Protein AF-A0ABD3ERF4-F1 (afdb_monomer)

Solvent-accessible surface area (backbone atoms only — not comparable to full-atom values): 6506 Å² total; per-residue (Å²): 134,64,63,82,73,49,50,64,56,52,49,65,76,56,55,78,82,61,92,58,93,84,63,78,86,75,85,66,83,75,87,80,78,76,76,50,73,96,75,40,78,75,75,90,67,93,80,53,62,64,60,50,49,56,52,52,49,50,29,67,74,68,73,42,89,69,85,78,72,44,69,91,43,43,67,58,51,48,52,55,50,51,52,51,51,56,56,47,59,71,70,47,80,79,80,82,124

InterPro domains:
  IPR003653 Ulp1 protease family, C-terminal catalytic domain [PF02902] (35-82)
  IPR038765 Papain-like cysteine peptidase superfamily [SSF54001] (16-88)

Sequence (97 aa):
MCLRRILPALLQLTGFYDVRKDLKPVNREWDLRFADKDHCFEQTDGKSCGPFACKMMEVLVTRRQLPNITEKNMKYIRRGIVERIFSFSKLAPVETS

Radius of gyration: 18.24 Å; Cα contacts (8 Å, |Δi|>4): 35; chains: 1; bounding box: 37×40×40 Å

Secondary structure (DSSP, 8-state):
--HHHHHHHHHHHHTTT--STTS----------PPPGGGSPPP-SSS-HHHHHHHHHHHHHH----TT-SGGGHHHHHHHHHHHHHHHHHHS-----

Organism: NCBI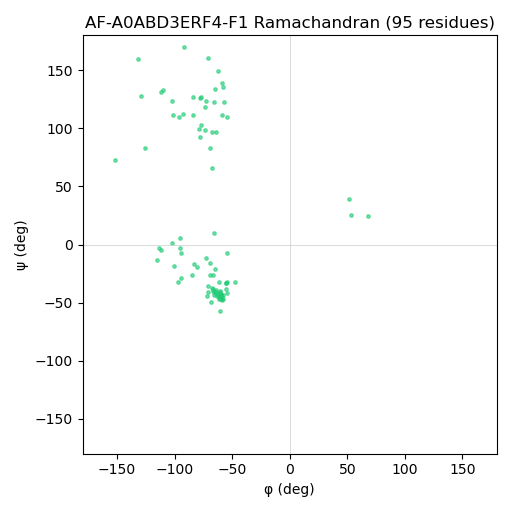:txid1961234

pLDDT: mean 71.85, std 13.93, range [44.5, 91.44]

Foldseek 3Di:
DDCVVCVVVVCVVCLPDDPPPPDDSPPPPPPDDDDDCVRAADDPDPPQPVLSVVVVVVCVVVVDDDPDPHPVCSVVSVVVVVVVVVVVCVVDPPPDD

Mean predicted aligned error: 12.46 Å

Structure (mmCIF, N/CA/C/O backbone):
data_AF-A0ABD3ERF4-F1
#
_entry.id   AF-A0ABD3ERF4-F1
#
loop_
_atom_site.group_PDB
_atom_site.id
_atom_site.type_symbol
_atom_site.label_atom_id
_atom_site.label_alt_id
_atom_site.label_comp_id
_atom_site.label_asym_id
_atom_site.label_entity_id
_atom_site.label_seq_id
_atom_site.pdbx_PDB_ins_code
_atom_site.Cartn_x
_atom_site.Cartn_y
_atom_site.Cartn_z
_atom_site.occupancy
_atom_site.B_iso_or_equiv
_atom_site.auth_seq_id
_atom_site.auth_comp_id
_atom_site.auth_asym_id
_atom_site.auth_atom_id
_atom_site.pdbx_PDB_model_num
ATOM 1 N N . MET A 1 1 ? 19.678 -0.685 -4.340 1.00 44.50 1 MET A N 1
ATOM 2 C CA . MET A 1 1 ? 19.322 -1.449 -5.559 1.00 44.50 1 MET A CA 1
ATOM 3 C C . MET A 1 1 ? 17.830 -1.241 -5.801 1.00 44.50 1 MET A C 1
ATOM 5 O O . MET A 1 1 ? 17.044 -1.568 -4.926 1.00 44.50 1 MET A O 1
ATOM 9 N N . CYS A 1 2 ? 17.432 -0.559 -6.877 1.00 53.44 2 CYS A N 1
ATOM 10 C CA . CYS A 1 2 ? 16.037 -0.139 -7.065 1.00 53.44 2 CYS A CA 1
ATOM 11 C C . CYS A 1 2 ? 15.182 -1.322 -7.538 1.00 53.44 2 CYS A C 1
ATOM 13 O O . CYS A 1 2 ? 15.507 -1.928 -8.560 1.00 53.44 2 CYS A O 1
ATOM 15 N N . LEU A 1 3 ? 14.079 -1.607 -6.836 1.00 58.78 3 LEU A N 1
ATOM 16 C CA . LEU A 1 3 ? 13.103 -2.648 -7.187 1.00 58.78 3 LEU A CA 1
ATOM 17 C C . LEU A 1 3 ? 12.686 -2.582 -8.671 1.00 58.78 3 LEU A C 1
ATOM 19 O O . LEU A 1 3 ? 12.504 -3.621 -9.298 1.00 58.78 3 LEU A O 1
ATOM 23 N N . ARG A 1 4 ? 12.644 -1.371 -9.261 1.00 55.12 4 ARG A N 1
ATOM 24 C CA . ARG A 1 4 ? 12.355 -1.139 -10.691 1.00 55.12 4 ARG A CA 1
ATOM 25 C C . ARG A 1 4 ? 13.259 -1.925 -11.645 1.00 55.12 4 ARG A C 1
ATOM 27 O O . ARG A 1 4 ? 12.810 -2.290 -12.721 1.00 55.12 4 ARG A O 1
ATOM 34 N N . ARG A 1 5 ? 14.520 -2.179 -11.278 1.00 56.59 5 ARG A N 1
ATOM 35 C CA . ARG A 1 5 ? 15.478 -2.910 -12.129 1.00 56.59 5 ARG A CA 1
ATOM 36 C C . ARG A 1 5 ? 15.373 -4.428 -11.992 1.00 56.59 5 ARG A C 1
ATOM 38 O O . ARG A 1 5 ? 15.739 -5.134 -12.919 1.00 56.59 5 ARG A O 1
ATOM 45 N N . ILE A 1 6 ? 14.900 -4.922 -10.849 1.00 69.88 6 ILE A N 1
ATOM 46 C CA . ILE A 1 6 ? 14.887 -6.357 -10.525 1.00 69.88 6 ILE A CA 1
ATOM 47 C C . ILE A 1 6 ? 13.515 -6.973 -10.827 1.00 69.88 6 ILE A C 1
ATOM 49 O O . ILE A 1 6 ? 13.434 -8.124 -11.241 1.00 69.88 6 ILE A O 1
ATOM 53 N N . LEU A 1 7 ? 12.435 -6.200 -10.678 1.00 68.25 7 LEU A N 1
ATOM 54 C CA . LEU A 1 7 ? 11.067 -6.682 -10.860 1.00 68.25 7 LEU A CA 1
ATOM 55 C C . LEU A 1 7 ? 10.793 -7.276 -12.258 1.00 68.25 7 LEU A C 1
ATOM 57 O O . LEU A 1 7 ? 10.215 -8.358 -12.302 1.00 68.25 7 LEU A O 1
ATOM 61 N N . PRO A 1 8 ? 11.240 -6.674 -13.382 1.00 65.31 8 PRO A N 1
ATOM 62 C CA . PRO A 1 8 ? 11.050 -7.282 -14.702 1.00 65.31 8 PRO A CA 1
ATOM 63 C C . PRO A 1 8 ? 11.725 -8.657 -14.820 1.00 65.31 8 PRO A C 1
ATOM 65 O O . PRO A 1 8 ? 11.125 -9.596 -15.338 1.00 65.31 8 PRO A O 1
ATOM 68 N N . ALA A 1 9 ? 12.938 -8.799 -14.274 1.00 66.12 9 ALA A N 1
ATOM 69 C CA . ALA A 1 9 ? 13.664 -10.067 -14.261 1.00 66.12 9 ALA A CA 1
ATOM 70 C C . ALA A 1 9 ? 12.970 -11.112 -13.371 1.00 66.12 9 ALA A C 1
ATOM 72 O O . ALA A 1 9 ? 12.851 -12.268 -13.761 1.00 66.12 9 ALA A O 1
ATOM 73 N N . LEU A 1 10 ? 12.444 -10.715 -12.206 1.00 64.94 10 LEU A N 1
ATOM 74 C CA . LEU A 1 10 ? 11.684 -11.616 -11.331 1.00 64.94 10 LEU A CA 1
ATOM 75 C C . LEU A 1 10 ? 10.384 -12.101 -11.985 1.00 64.94 10 LEU A C 1
ATOM 77 O O . LEU A 1 10 ? 10.038 -13.272 -11.858 1.00 64.94 10 LEU A O 1
ATOM 81 N N . LEU A 1 11 ? 9.679 -11.232 -12.712 1.00 64.50 11 LEU A N 1
ATOM 82 C CA . LEU A 1 11 ? 8.460 -11.602 -13.436 1.00 64.50 11 LEU A CA 1
ATOM 83 C C . LEU A 1 11 ? 8.746 -12.560 -14.602 1.00 64.50 11 LEU A C 1
ATOM 85 O O . LEU A 1 11 ? 7.979 -13.496 -14.820 1.00 64.50 11 LEU A O 1
ATOM 89 N N . GLN A 1 12 ? 9.868 -12.378 -15.306 1.00 63.31 12 GLN A N 1
ATOM 90 C CA . GLN A 1 12 ? 10.328 -13.322 -16.332 1.00 63.31 12 GLN A CA 1
ATOM 91 C C . GLN A 1 12 ? 10.723 -14.681 -15.736 1.00 63.31 12 GLN A C 1
ATOM 93 O O . GLN A 1 12 ? 10.342 -15.717 -16.273 1.00 63.31 12 GLN A O 1
ATOM 98 N N . LEU A 1 13 ? 11.448 -14.689 -14.613 1.00 61.00 13 LEU A N 1
ATOM 99 C CA . LEU A 1 13 ? 11.931 -15.916 -13.967 1.00 61.00 13 LEU A CA 1
ATOM 100 C C . LEU A 1 13 ? 10.815 -16.758 -13.338 1.00 61.00 13 LEU A C 1
ATOM 102 O O . LEU A 1 13 ? 10.975 -17.964 -13.181 1.00 61.00 13 LEU A O 1
ATOM 106 N N . THR A 1 14 ? 9.701 -16.137 -12.955 1.00 55.94 14 THR A N 1
ATOM 107 C CA . THR A 1 14 ? 8.612 -16.813 -12.235 1.00 55.94 14 THR A CA 1
ATOM 108 C C . THR A 1 14 ? 7.503 -17.340 -13.141 1.00 55.94 14 THR A C 1
ATOM 110 O O . THR A 1 14 ? 6.621 -18.033 -12.642 1.00 55.94 14 THR A O 1
ATOM 113 N N . GLY A 1 15 ? 7.518 -17.035 -14.448 1.00 56.66 15 GLY A N 1
ATOM 114 C CA . GLY A 1 15 ? 6.470 -17.477 -15.380 1.00 56.66 15 GLY A CA 1
ATOM 115 C C . GLY A 1 15 ? 5.063 -17.137 -14.875 1.00 56.66 15 GLY A C 1
ATOM 116 O O . GLY A 1 15 ? 4.171 -17.973 -14.964 1.00 56.66 15 GLY A O 1
ATOM 117 N N . PHE A 1 16 ? 4.910 -15.949 -14.271 1.00 51.84 16 PHE A N 1
ATOM 118 C CA . PHE A 1 16 ? 4.117 -15.703 -13.054 1.00 51.84 16 PHE A CA 1
ATOM 119 C C . PHE A 1 16 ? 2.638 -16.135 -13.034 1.00 51.84 16 PHE A C 1
ATOM 121 O O . PHE A 1 16 ? 2.056 -16.109 -11.961 1.00 51.84 16 PHE A O 1
ATOM 128 N N . TYR A 1 17 ? 2.026 -16.594 -14.129 1.00 51.41 17 TYR A N 1
ATOM 129 C CA . TYR A 1 17 ? 0.759 -17.335 -14.067 1.00 51.41 17 TYR A CA 1
ATOM 130 C C . TYR A 1 17 ? 0.586 -18.323 -15.229 1.00 51.41 17 TYR A C 1
ATOM 132 O O . TYR A 1 17 ? -0.280 -18.114 -16.078 1.00 51.41 17 TYR A O 1
ATOM 140 N N . ASP A 1 18 ? 1.313 -19.443 -15.236 1.00 49.47 18 ASP A N 1
ATOM 141 C CA . ASP A 1 18 ? 0.798 -20.635 -15.922 1.00 49.47 18 ASP A CA 1
ATOM 142 C C . ASP A 1 18 ? 0.751 -21.868 -15.018 1.00 49.47 18 ASP A C 1
ATOM 144 O O . ASP A 1 18 ? 1.635 -22.719 -14.980 1.00 49.47 18 ASP A O 1
ATOM 148 N N . VAL A 1 19 ? -0.332 -21.940 -14.241 1.00 46.62 19 VAL A N 1
ATOM 149 C CA . VAL A 1 19 ? -0.702 -23.122 -13.445 1.00 46.62 19 VAL A CA 1
ATOM 150 C C . VAL A 1 19 ? -1.230 -24.248 -14.355 1.00 46.62 19 VAL A C 1
ATOM 152 O O . VAL A 1 19 ? -1.370 -25.389 -13.918 1.00 46.62 19 VAL A O 1
ATOM 155 N N . ARG A 1 20 ? -1.506 -23.956 -15.634 1.00 48.91 20 ARG A N 1
ATOM 156 C CA . ARG A 1 20 ? -1.870 -24.942 -16.653 1.00 48.91 20 ARG A CA 1
ATOM 157 C C . ARG A 1 20 ? -0.594 -25.288 -17.413 1.00 48.91 20 ARG A C 1
ATOM 159 O O . ARG A 1 20 ? -0.070 -24.478 -18.162 1.00 48.91 20 ARG A O 1
ATOM 166 N N . LYS A 1 21 ? -0.070 -26.499 -17.231 1.00 52.69 21 LYS A N 1
ATOM 167 C CA . LYS A 1 21 ? 1.189 -26.970 -17.849 1.00 52.69 21 LYS A CA 1
ATOM 168 C C . LYS A 1 21 ? 1.117 -27.094 -19.387 1.00 52.69 21 LYS A C 1
ATOM 170 O O . LYS A 1 21 ? 2.025 -27.647 -20.002 1.00 52.69 21 LYS A O 1
ATOM 175 N N . ASP A 1 22 ? 0.047 -26.594 -19.999 1.00 52.75 22 ASP A N 1
ATOM 176 C CA . ASP A 1 22 ? -0.429 -26.954 -21.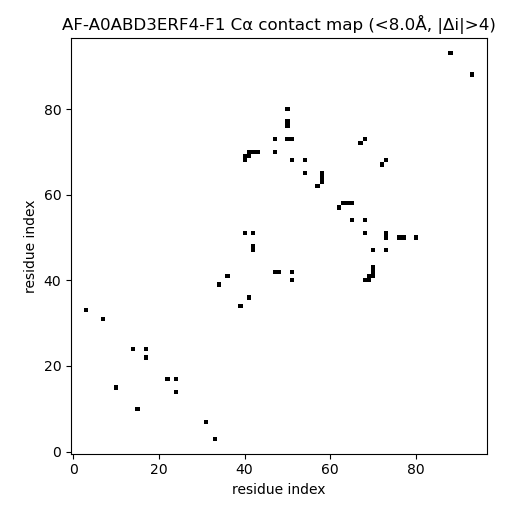330 1.00 52.75 22 ASP A CA 1
ATOM 177 C C . ASP A 1 22 ? -0.274 -25.791 -22.328 1.00 52.75 22 ASP A C 1
ATOM 179 O O . ASP A 1 22 ? -0.548 -25.942 -23.519 1.00 52.75 22 ASP A O 1
ATOM 183 N N . LEU A 1 23 ? 0.165 -24.618 -21.867 1.00 54.66 23 LEU A N 1
ATOM 184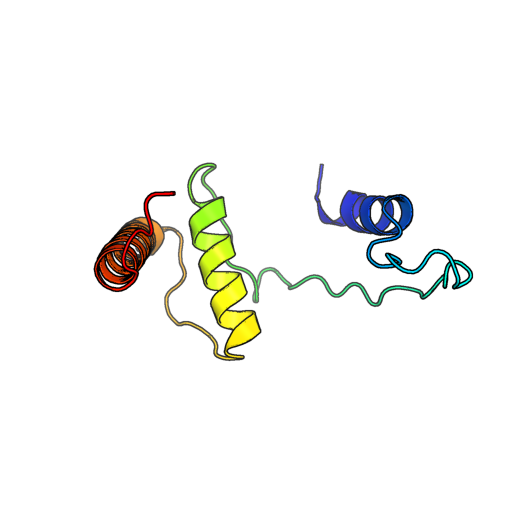 C CA . LEU A 1 23 ? 0.325 -23.425 -22.690 1.00 54.66 23 LEU A CA 1
ATOM 185 C C . LEU A 1 23 ? 1.813 -23.085 -22.837 1.00 54.66 23 LEU A C 1
ATOM 187 O O . LEU A 1 23 ? 2.588 -23.068 -21.882 1.00 54.66 23 LEU A O 1
ATOM 191 N N . LYS A 1 24 ? 2.237 -22.850 -24.084 1.00 53.47 24 LYS A N 1
ATOM 192 C CA . LYS A 1 24 ? 3.604 -22.414 -24.393 1.00 53.47 24 LYS A CA 1
ATOM 193 C C . LYS A 1 24 ? 3.871 -21.093 -23.662 1.00 53.47 24 LYS A C 1
ATOM 195 O O . LYS A 1 24 ? 2.982 -20.240 -23.695 1.00 53.47 24 LYS A O 1
ATOM 200 N N . PRO A 1 25 ? 5.066 -20.889 -23.071 1.00 53.25 25 PRO A N 1
ATOM 201 C CA . PRO A 1 25 ? 5.395 -19.655 -22.374 1.00 53.25 25 PRO A CA 1
ATOM 202 C C . PRO A 1 25 ? 5.164 -18.483 -23.318 1.00 53.25 25 PRO A C 1
ATOM 204 O O . PRO A 1 25 ? 5.847 -18.312 -24.331 1.00 53.25 25 PRO A O 1
ATOM 207 N N . VAL A 1 26 ? 4.130 -17.708 -23.015 1.00 52.69 26 VAL A N 1
ATOM 208 C CA . VAL A 1 26 ? 3.822 -16.522 -23.786 1.00 52.69 26 VAL A CA 1
ATOM 209 C C . VAL A 1 26 ? 4.827 -15.471 -23.340 1.00 52.69 26 VAL A C 1
ATOM 211 O O . VAL A 1 26 ? 4.672 -14.871 -22.278 1.00 52.69 26 VAL A O 1
ATOM 214 N N . ASN A 1 27 ? 5.849 -15.237 -24.164 1.00 53.38 27 ASN A N 1
ATOM 215 C CA . ASN A 1 27 ? 6.711 -14.060 -24.073 1.00 53.38 27 ASN A CA 1
ATOM 216 C C . ASN A 1 27 ? 5.887 -12.815 -24.442 1.00 53.38 27 ASN A C 1
ATOM 218 O O . ASN A 1 27 ? 6.084 -12.198 -25.484 1.00 53.38 27 ASN A O 1
ATOM 222 N N . ARG A 1 28 ? 4.889 -12.483 -23.621 1.00 56.31 28 ARG A N 1
ATOM 223 C CA . ARG A 1 28 ? 4.225 -11.186 -23.666 1.00 56.31 28 ARG A CA 1
ATOM 224 C C . ARG A 1 28 ? 5.211 -10.192 -23.080 1.00 56.31 28 ARG A C 1
ATOM 226 O O . ARG A 1 28 ? 5.661 -10.358 -21.946 1.00 56.31 28 ARG A O 1
ATOM 233 N N . GLU A 1 29 ? 5.541 -9.167 -23.851 1.00 61.06 29 GLU A N 1
ATOM 234 C CA . GLU A 1 29 ? 6.118 -7.961 -23.280 1.00 61.06 29 GLU A CA 1
ATOM 235 C C . GLU A 1 29 ? 5.106 -7.419 -22.267 1.00 61.06 29 GLU A C 1
ATOM 237 O O . GLU A 1 29 ? 3.982 -7.047 -22.609 1.00 61.06 29 GLU A O 1
ATOM 242 N N . TRP A 1 30 ? 5.463 -7.482 -20.989 1.00 61.56 30 TRP A N 1
ATOM 243 C CA . TRP A 1 30 ? 4.642 -6.908 -19.937 1.00 61.56 30 TRP A CA 1
ATOM 244 C C . TRP A 1 30 ? 4.784 -5.389 -20.023 1.00 61.56 30 TRP A C 1
ATOM 246 O O . TRP A 1 30 ? 5.887 -4.870 -19.850 1.00 61.56 30 TRP A O 1
ATOM 256 N N . ASP A 1 31 ? 3.681 -4.677 -20.268 1.00 67.56 31 ASP A N 1
ATOM 257 C CA . ASP A 1 31 ? 3.637 -3.212 -20.161 1.00 67.56 31 ASP A CA 1
ATOM 258 C C . ASP A 1 31 ? 3.753 -2.815 -18.679 1.00 67.56 31 ASP A C 1
ATOM 260 O O . ASP A 1 31 ? 2.764 -2.644 -17.959 1.00 67.56 31 ASP A O 1
ATOM 264 N N . LEU A 1 32 ? 4.992 -2.768 -18.185 1.00 67.00 32 LEU A N 1
ATOM 265 C CA . LEU A 1 32 ? 5.307 -2.407 -16.810 1.00 67.00 32 LEU A CA 1
ATOM 266 C C . LEU A 1 32 ? 5.257 -0.891 -16.650 1.00 67.00 32 LEU A C 1
ATOM 268 O O . LEU A 1 32 ? 6.221 -0.175 -16.921 1.00 67.00 32 LEU A O 1
ATOM 272 N N . ARG A 1 33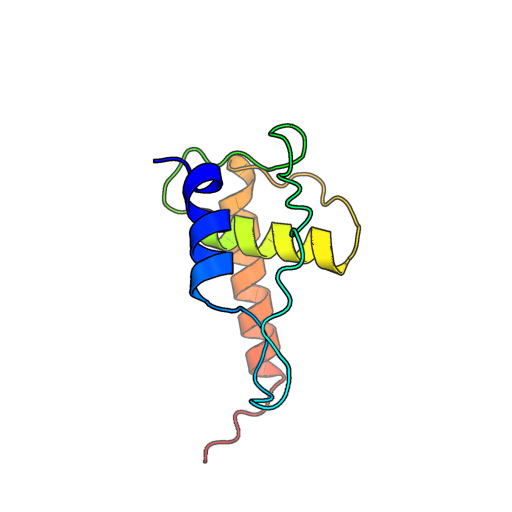 ? 4.135 -0.407 -16.120 1.00 69.81 33 ARG A N 1
ATOM 273 C CA . ARG A 1 33 ? 3.977 0.995 -15.736 1.00 69.81 33 ARG A CA 1
ATOM 274 C C . ARG A 1 33 ? 4.345 1.175 -14.276 1.00 69.81 33 ARG A C 1
ATOM 276 O O . ARG A 1 33 ? 3.653 0.703 -13.377 1.00 69.81 33 ARG A O 1
ATOM 283 N N . PHE A 1 34 ? 5.439 1.883 -14.034 1.00 72.00 34 PHE A N 1
ATOM 284 C CA . PHE A 1 34 ? 5.787 2.312 -12.689 1.00 72.00 34 PHE A CA 1
ATOM 285 C C . PHE A 1 34 ? 5.050 3.606 -12.374 1.00 72.00 34 PHE A C 1
ATOM 287 O O . PHE A 1 34 ? 5.174 4.580 -13.113 1.00 72.00 34 PHE A O 1
ATOM 294 N N . ALA A 1 35 ? 4.324 3.627 -11.259 1.00 69.62 35 ALA A N 1
ATOM 295 C CA . ALA A 1 35 ? 3.788 4.869 -10.731 1.00 69.62 35 ALA A CA 1
ATOM 296 C C . ALA A 1 35 ? 4.937 5.859 -10.468 1.00 69.62 35 ALA A C 1
ATOM 298 O O . ALA A 1 35 ? 6.011 5.486 -9.965 1.00 69.62 35 ALA A O 1
ATOM 299 N N . ASP A 1 36 ? 4.716 7.104 -10.877 1.00 67.00 36 ASP A N 1
ATOM 300 C CA . ASP A 1 36 ? 5.618 8.215 -10.604 1.00 67.00 36 ASP A CA 1
ATOM 301 C C . ASP A 1 36 ? 5.565 8.596 -9.116 1.00 67.00 36 ASP A C 1
ATOM 303 O O . ASP A 1 36 ? 4.607 8.256 -8.422 1.00 67.00 36 ASP A O 1
ATOM 307 N N . LYS A 1 37 ? 6.581 9.305 -8.620 1.00 63.62 37 LYS A N 1
ATOM 308 C CA . LYS A 1 37 ? 6.637 9.839 -7.255 1.00 63.62 37 LYS A CA 1
ATOM 309 C C . LYS A 1 37 ? 5.427 10.711 -6.923 1.00 63.62 37 LYS A C 1
ATOM 311 O O . LYS A 1 37 ? 4.931 10.641 -5.809 1.00 63.62 37 LYS A O 1
ATOM 316 N N . ASP A 1 38 ? 4.886 11.428 -7.903 1.00 62.41 38 ASP A N 1
ATOM 317 C CA . ASP A 1 38 ? 3.675 12.239 -7.717 1.00 62.41 38 ASP A CA 1
ATOM 318 C C . ASP A 1 38 ? 2.408 11.390 -7.499 1.00 62.41 38 ASP A C 1
ATOM 320 O O . ASP A 1 38 ? 1.385 11.880 -7.025 1.00 62.41 38 ASP A O 1
ATOM 324 N N . HIS A 1 39 ? 2.479 10.096 -7.821 1.00 62.56 39 HIS A N 1
ATOM 325 C CA . HIS A 1 39 ? 1.377 9.138 -7.734 1.00 62.56 39 HIS A CA 1
ATOM 326 C C . HIS A 1 39 ? 1.613 8.047 -6.679 1.00 62.56 39 HIS A C 1
ATOM 328 O O . HIS A 1 39 ? 0.748 7.194 -6.471 1.00 62.56 39 HIS A O 1
ATOM 334 N N . CYS A 1 40 ? 2.774 8.054 -6.020 1.00 67.69 40 CYS A N 1
ATOM 335 C CA . CYS A 1 40 ? 3.175 7.060 -5.036 1.00 67.69 40 CYS A CA 1
ATOM 336 C C . CYS A 1 40 ? 3.639 7.749 -3.762 1.00 67.69 40 CYS A C 1
ATOM 338 O O . CYS A 1 40 ? 4.533 8.587 -3.776 1.00 67.69 40 CYS A O 1
ATOM 340 N N . PHE A 1 41 ? 3.070 7.341 -2.637 1.00 72.94 41 PHE A N 1
ATOM 341 C CA . PHE A 1 41 ? 3.455 7.889 -1.348 1.00 72.94 41 PHE A CA 1
ATOM 342 C C . PHE A 1 41 ? 4.904 7.513 -1.024 1.00 72.94 41 PHE A C 1
ATOM 344 O O . PHE A 1 41 ? 5.256 6.331 -1.001 1.00 72.94 41 PHE A O 1
ATOM 351 N N . GLU A 1 42 ? 5.750 8.514 -0.788 1.00 74.44 42 GLU A N 1
ATOM 352 C CA . GLU A 1 42 ? 7.138 8.284 -0.402 1.00 74.44 42 GLU A CA 1
ATOM 353 C C . GLU A 1 42 ? 7.199 7.894 1.077 1.00 74.44 42 GLU A C 1
ATOM 355 O O . GLU A 1 42 ? 6.645 8.565 1.951 1.00 74.44 42 GLU A O 1
ATOM 360 N N . GLN A 1 43 ? 7.858 6.771 1.342 1.00 79.56 43 GLN A N 1
ATOM 361 C CA . GLN A 1 43 ? 8.159 6.306 2.683 1.00 79.56 43 GLN A CA 1
ATOM 362 C C . GLN A 1 43 ? 9.624 6.627 2.975 1.00 79.56 43 GLN A C 1
ATOM 364 O O . GLN A 1 43 ? 10.512 6.189 2.244 1.00 79.56 43 GLN A O 1
ATOM 369 N N . THR A 1 44 ? 9.869 7.367 4.052 1.00 81.94 44 THR A N 1
ATOM 370 C CA . THR A 1 44 ? 11.218 7.718 4.515 1.00 81.94 44 THR A CA 1
ATOM 371 C C . THR A 1 44 ? 11.695 6.840 5.674 1.00 81.94 44 THR A C 1
ATOM 373 O O . THR A 1 44 ? 12.898 6.725 5.905 1.00 81.94 44 THR A O 1
ATOM 376 N N . ASP A 1 45 ? 10.777 6.154 6.364 1.00 80.25 45 ASP A N 1
ATOM 377 C CA . ASP A 1 45 ? 11.096 5.160 7.394 1.00 80.25 45 ASP A CA 1
ATOM 378 C C . ASP A 1 45 ? 11.205 3.718 6.842 1.00 80.25 45 ASP A C 1
ATOM 380 O O . ASP A 1 45 ? 10.826 3.425 5.715 1.00 80.25 45 ASP A O 1
ATOM 384 N N . GLY A 1 46 ? 11.689 2.768 7.648 1.00 82.06 46 GLY A N 1
ATOM 385 C CA . GLY A 1 46 ? 11.678 1.331 7.316 1.00 82.06 46 GLY A CA 1
ATOM 386 C C . GLY A 1 46 ? 10.484 0.545 7.882 1.00 82.06 46 GLY A C 1
ATOM 387 O O . GLY A 1 46 ? 10.474 -0.679 7.809 1.00 82.06 46 GLY A O 1
ATOM 388 N N . LYS A 1 47 ? 9.504 1.207 8.512 1.00 84.38 47 LYS A N 1
ATOM 389 C CA . LYS A 1 47 ? 8.474 0.576 9.368 1.00 84.38 47 LYS A CA 1
ATOM 390 C C . LYS A 1 47 ? 7.049 0.703 8.821 1.00 84.38 47 LYS A C 1
ATOM 392 O O . LYS A 1 47 ? 6.138 0.041 9.325 1.00 84.38 47 LYS A O 1
ATOM 397 N N . SER A 1 48 ? 6.836 1.561 7.835 1.00 85.12 48 SER A N 1
ATOM 398 C CA . SER A 1 48 ? 5.523 1.918 7.297 1.00 85.12 48 SER A CA 1
ATOM 399 C C . SER A 1 48 ? 5.195 1.238 5.961 1.00 85.12 48 SER A C 1
ATOM 401 O O . SER A 1 48 ? 4.089 1.413 5.456 1.00 85.12 48 SER A O 1
ATOM 403 N N . CYS A 1 49 ? 6.086 0.393 5.431 1.00 86.00 49 CYS A N 1
ATOM 404 C CA . CYS A 1 49 ? 5.937 -0.243 4.116 1.00 86.00 49 CYS A CA 1
ATOM 405 C C . CYS A 1 49 ? 4.674 -1.104 4.010 1.00 86.00 49 CYS A C 1
ATOM 407 O O . CYS A 1 49 ? 3.952 -1.010 3.022 1.00 86.00 49 CYS A O 1
ATOM 409 N N . GLY A 1 50 ? 4.359 -1.889 5.046 1.00 87.94 50 GLY A N 1
ATOM 410 C CA . GLY A 1 50 ? 3.137 -2.697 5.105 1.00 87.94 50 GLY A CA 1
ATOM 411 C C . GLY A 1 50 ? 1.861 -1.844 5.041 1.00 87.94 50 GLY A C 1
ATOM 412 O O . GLY A 1 50 ? 1.065 -2.020 4.121 1.00 87.94 50 GLY A O 1
ATOM 413 N N . PRO A 1 51 ? 1.664 -0.879 5.961 1.00 88.25 51 PRO A N 1
ATOM 414 C CA . PRO A 1 51 ? 0.531 0.046 5.904 1.00 88.25 51 PRO A CA 1
ATOM 415 C C . PRO A 1 51 ? 0.401 0.815 4.580 1.00 88.25 51 PRO A C 1
ATOM 417 O O . PRO A 1 51 ? -0.713 0.935 4.062 1.00 88.25 51 PRO A O 1
ATOM 420 N N . PHE A 1 52 ? 1.512 1.291 4.004 1.00 87.31 52 PHE A N 1
ATOM 421 C CA . PHE A 1 52 ? 1.507 1.920 2.680 1.00 87.31 52 PHE A CA 1
ATOM 422 C C . PHE A 1 52 ? 1.027 0.949 1.598 1.00 87.31 52 PHE A C 1
ATOM 424 O O . PHE A 1 52 ? 0.153 1.311 0.811 1.00 87.31 52 PHE A O 1
ATOM 431 N N . ALA A 1 53 ? 1.517 -0.294 1.594 1.00 87.31 53 ALA A N 1
ATOM 432 C CA . ALA A 1 53 ? 1.081 -1.317 0.649 1.00 87.31 53 ALA A CA 1
ATOM 433 C C . ALA A 1 53 ? -0.427 -1.604 0.762 1.00 87.31 53 ALA A C 1
ATOM 435 O O . ALA A 1 53 ? -1.119 -1.644 -0.254 1.00 87.31 53 ALA A O 1
ATOM 436 N N . CYS A 1 54 ? -0.969 -1.715 1.981 1.00 87.88 54 CYS A N 1
ATOM 437 C CA . CYS A 1 54 ? -2.408 -1.898 2.193 1.00 87.88 54 CYS A CA 1
ATOM 438 C C . CYS A 1 54 ? -3.230 -0.750 1.589 1.00 87.88 54 CYS A C 1
ATOM 440 O O . CYS A 1 54 ? -4.225 -0.987 0.906 1.00 87.88 54 CYS A O 1
ATOM 442 N N . LYS A 1 55 ? -2.810 0.502 1.812 1.00 86.88 55 LYS A N 1
ATOM 443 C CA . LYS A 1 55 ? -3.519 1.668 1.273 1.00 86.88 55 LYS A CA 1
ATOM 444 C C . LYS A 1 55 ? -3.367 1.804 -0.241 1.00 86.88 55 LYS A C 1
ATOM 446 O O . LYS A 1 55 ? -4.335 2.179 -0.894 1.00 86.88 55 LYS A O 1
ATOM 451 N N . MET A 1 56 ? -2.211 1.458 -0.806 1.00 85.50 56 MET A N 1
ATOM 452 C CA . MET A 1 56 ? -2.022 1.395 -2.259 1.00 85.50 56 MET A CA 1
ATOM 453 C C . MET A 1 56 ? -2.953 0.361 -2.898 1.00 85.50 56 MET A C 1
ATOM 455 O O . MET A 1 56 ? -3.611 0.663 -3.889 1.00 85.50 56 MET A O 1
ATOM 459 N N . MET A 1 57 ? -3.084 -0.826 -2.299 1.00 87.06 57 MET A N 1
ATOM 460 C CA . MET A 1 57 ? -4.041 -1.835 -2.766 1.00 87.06 57 MET A CA 1
ATOM 461 C C . MET A 1 57 ? -5.486 -1.330 -2.701 1.00 87.06 57 MET A C 1
ATOM 463 O O . MET A 1 57 ? -6.253 -1.553 -3.633 1.00 87.06 57 MET A O 1
ATOM 467 N N . GLU A 1 58 ? -5.856 -0.597 -1.651 1.00 86.12 58 GLU A N 1
ATOM 468 C CA . GLU A 1 58 ? -7.185 0.016 -1.542 1.00 86.12 58 GLU A CA 1
ATOM 469 C C . GLU A 1 58 ? -7.447 1.026 -2.674 1.00 86.12 58 GLU A C 1
ATOM 471 O O . GLU A 1 58 ? -8.524 0.995 -3.271 1.00 86.12 58 GLU A O 1
ATOM 476 N N . VAL A 1 59 ? -6.466 1.866 -3.032 1.00 84.69 59 VAL A N 1
ATOM 477 C CA . VAL A 1 59 ? -6.564 2.774 -4.194 1.00 84.69 59 VAL A CA 1
ATOM 478 C C . VAL A 1 59 ? -6.767 1.981 -5.487 1.00 84.69 59 VAL A C 1
ATOM 480 O O . VAL A 1 59 ? -7.654 2.311 -6.271 1.00 84.69 59 VAL A O 1
ATOM 483 N N . LEU A 1 60 ? -5.983 0.920 -5.703 1.00 84.06 60 LEU A N 1
ATOM 484 C CA . LEU A 1 60 ? -6.051 0.106 -6.922 1.00 84.06 60 LEU A CA 1
ATOM 485 C C . LEU A 1 60 ? -7.400 -0.610 -7.073 1.00 84.06 60 LEU A C 1
ATOM 487 O O . LEU A 1 60 ? -7.971 -0.617 -8.163 1.00 84.06 60 LEU A O 1
ATOM 491 N N . VAL A 1 61 ? -7.926 -1.180 -5.986 1.00 84.75 61 VAL A N 1
ATOM 492 C CA . VAL A 1 61 ? -9.201 -1.915 -5.992 1.00 84.75 61 VAL A CA 1
ATOM 493 C C . VAL A 1 61 ? -10.388 -0.966 -6.138 1.00 84.75 61 VAL A C 1
ATOM 495 O O . VAL A 1 61 ? -11.303 -1.230 -6.914 1.00 84.75 61 VAL A O 1
ATOM 498 N N . THR A 1 62 ? -10.384 0.153 -5.413 1.00 84.50 62 THR A N 1
ATOM 499 C CA . THR A 1 62 ? -11.516 1.095 -5.419 1.00 84.50 62 THR A CA 1
ATOM 500 C C . THR A 1 62 ? -11.478 2.074 -6.588 1.00 84.50 62 THR A C 1
ATOM 502 O O . THR A 1 62 ? -12.489 2.717 -6.871 1.00 84.50 62 THR A O 1
ATOM 505 N N . ARG A 1 63 ? -10.321 2.215 -7.253 1.00 82.12 63 ARG A N 1
ATOM 506 C CA . ARG A 1 63 ? -10.020 3.262 -8.244 1.00 82.12 63 ARG A CA 1
ATOM 507 C C . ARG A 1 63 ? -10.270 4.680 -7.718 1.00 82.12 63 ARG A C 1
ATOM 509 O O . ARG A 1 63 ? -10.532 5.595 -8.495 1.00 82.12 63 ARG A O 1
ATOM 516 N N . ARG A 1 64 ? -10.209 4.873 -6.396 1.00 80.44 64 ARG A N 1
ATOM 517 C CA . ARG A 1 64 ? -10.388 6.171 -5.736 1.00 80.44 64 ARG A CA 1
ATOM 518 C C . ARG A 1 64 ? -9.061 6.636 -5.167 1.00 80.44 64 ARG A C 1
ATOM 520 O O . ARG A 1 64 ? -8.384 5.876 -4.476 1.00 80.44 64 ARG A O 1
ATOM 527 N N . GLN A 1 65 ? -8.716 7.899 -5.406 1.00 77.12 65 GLN A N 1
ATOM 528 C CA . GLN A 1 65 ? -7.641 8.520 -4.644 1.00 77.12 65 GLN A CA 1
ATOM 529 C C . GLN A 1 65 ? -8.061 8.619 -3.181 1.00 77.12 65 GLN A C 1
ATOM 531 O O . GLN A 1 65 ? -9.180 9.018 -2.857 1.00 77.12 65 GLN A O 1
ATOM 536 N N . LEU A 1 66 ? -7.150 8.234 -2.299 1.00 71.19 66 LEU A N 1
ATOM 537 C CA . LEU A 1 66 ? -7.369 8.284 -0.866 1.00 71.19 66 LEU A CA 1
ATOM 538 C C . LEU A 1 66 ? -6.638 9.522 -0.343 1.00 71.19 66 LEU A C 1
ATOM 540 O O . LEU A 1 66 ? -5.404 9.554 -0.385 1.00 71.19 66 LEU A O 1
ATOM 544 N N . PRO A 1 67 ? -7.366 10.556 0.112 1.00 67.00 67 PRO A N 1
ATOM 545 C CA . PRO A 1 67 ? -6.730 11.756 0.624 1.00 67.00 67 PRO A CA 1
ATOM 546 C C . PRO A 1 67 ? -5.892 11.411 1.859 1.00 67.00 67 PRO A C 1
ATOM 548 O O . PRO A 1 67 ? -6.237 10.523 2.642 1.00 67.00 67 PRO A O 1
ATOM 551 N N . ASN A 1 68 ? -4.805 12.156 2.061 1.00 72.81 68 ASN A N 1
ATOM 552 C CA . ASN A 1 68 ? -4.031 12.158 3.305 1.00 72.81 68 ASN A CA 1
ATOM 553 C C . ASN A 1 68 ? -3.254 10.868 3.634 1.00 72.81 68 ASN A C 1
ATOM 555 O O . ASN A 1 68 ? -2.931 10.639 4.804 1.00 72.81 68 ASN A O 1
ATOM 559 N N . ILE A 1 69 ? -2.889 10.048 2.645 1.00 80.88 69 ILE A N 1
ATOM 560 C CA . ILE A 1 69 ? -1.914 8.969 2.860 1.00 80.88 69 ILE A CA 1
ATOM 561 C C . ILE A 1 69 ? -0.513 9.590 2.865 1.00 80.88 69 ILE A C 1
ATOM 563 O O . ILE A 1 69 ? 0.118 9.787 1.836 1.00 80.88 69 ILE A O 1
ATOM 567 N N . THR A 1 70 ? -0.034 9.935 4.052 1.00 83.62 70 THR A N 1
ATOM 568 C CA . THR A 1 70 ? 1.314 10.470 4.270 1.00 83.62 70 THR A CA 1
ATOM 569 C C . THR A 1 70 ? 1.961 9.730 5.427 1.00 83.62 70 THR A C 1
ATOM 571 O O . THR A 1 70 ? 1.256 9.165 6.267 1.00 83.62 70 THR A O 1
ATOM 574 N N . GLU A 1 71 ? 3.292 9.766 5.520 1.00 83.06 71 GLU A N 1
ATOM 575 C CA . GLU A 1 71 ? 4.008 9.136 6.636 1.00 83.06 71 GLU A CA 1
ATOM 576 C C . GLU A 1 71 ? 3.513 9.649 8.000 1.00 83.06 71 GLU A C 1
ATOM 578 O O . GLU A 1 71 ? 3.279 8.864 8.919 1.00 83.06 71 GLU A O 1
ATOM 583 N N . LYS A 1 72 ? 3.200 10.951 8.095 1.00 85.50 72 LYS A N 1
ATOM 584 C CA . LYS A 1 72 ? 2.630 11.582 9.301 1.00 85.50 72 LYS A CA 1
ATOM 585 C C . LYS A 1 72 ? 1.343 10.902 9.781 1.00 85.50 72 LYS A C 1
ATOM 587 O O . LYS A 1 72 ? 1.096 10.820 10.983 1.00 85.50 72 LYS A O 1
ATOM 592 N N . ASN A 1 73 ? 0.542 10.375 8.855 1.00 86.62 73 ASN A N 1
ATOM 593 C CA . ASN A 1 73 ? -0.744 9.749 9.157 1.00 86.62 73 ASN A CA 1
ATOM 594 C C . ASN A 1 73 ? -0.661 8.222 9.317 1.00 86.62 73 ASN A C 1
ATOM 596 O O . ASN A 1 73 ? -1.660 7.589 9.673 1.00 86.62 73 ASN A O 1
ATOM 600 N N . MET A 1 74 ? 0.515 7.610 9.118 1.00 88.06 74 MET A N 1
ATOM 601 C CA . MET A 1 74 ? 0.676 6.150 9.157 1.00 88.06 74 MET A CA 1
ATOM 602 C C . MET A 1 74 ? 0.328 5.534 10.508 1.00 88.06 74 MET A C 1
ATOM 604 O O . MET A 1 74 ? -0.205 4.425 10.554 1.00 88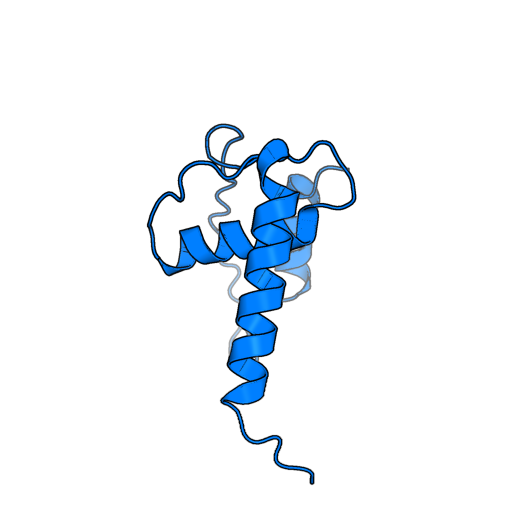.06 74 MET A O 1
ATOM 608 N N . LYS A 1 75 ? 0.551 6.252 11.616 1.00 89.00 75 LYS A N 1
ATOM 609 C CA . LYS A 1 75 ? 0.153 5.787 12.955 1.00 89.00 75 LYS A CA 1
ATOM 610 C C . LYS A 1 75 ? -1.359 5.545 13.046 1.00 89.00 75 LYS A C 1
ATOM 612 O O . LYS A 1 75 ? -1.782 4.510 13.562 1.00 89.00 75 LYS A O 1
ATOM 617 N N . TYR A 1 76 ? -2.165 6.468 12.521 1.00 90.25 76 TYR A N 1
ATOM 618 C CA . TYR A 1 76 ? -3.628 6.357 12.520 1.00 90.25 76 TYR A CA 1
ATOM 619 C C . TYR A 1 76 ? -4.107 5.278 11.554 1.00 90.25 76 TYR A C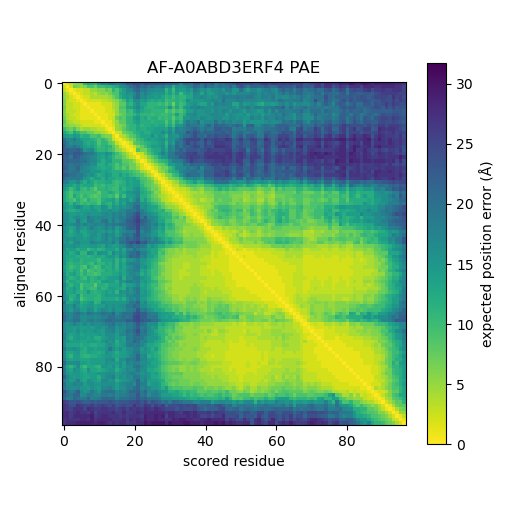 1
ATOM 621 O O . TYR A 1 76 ? -4.980 4.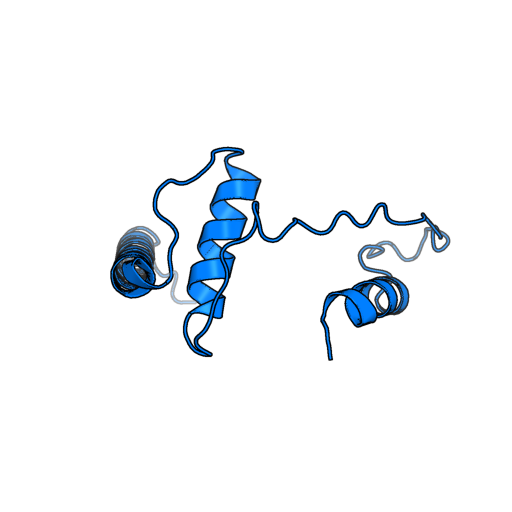485 11.896 1.00 90.25 76 TYR A O 1
ATOM 629 N N . ILE A 1 77 ? -3.483 5.196 10.377 1.00 89.56 77 ILE A N 1
ATOM 630 C CA . ILE A 1 77 ? -3.786 4.158 9.388 1.00 89.56 77 ILE A CA 1
ATOM 631 C C . ILE A 1 77 ? -3.510 2.767 9.964 1.00 89.56 77 ILE A C 1
ATOM 633 O O . ILE A 1 77 ? -4.370 1.896 9.873 1.00 89.56 77 ILE A O 1
ATOM 637 N N . ARG A 1 78 ? -2.364 2.565 10.626 1.00 89.94 78 ARG A N 1
ATOM 638 C CA . ARG A 1 78 ? -2.031 1.297 11.289 1.00 89.94 78 ARG A CA 1
ATOM 639 C C . ARG A 1 78 ? -3.081 0.917 12.329 1.00 89.94 78 ARG A C 1
ATOM 641 O O . ARG A 1 78 ? -3.538 -0.222 12.332 1.00 89.94 78 ARG A O 1
ATOM 648 N N . ARG A 1 79 ? -3.490 1.865 13.178 1.00 91.44 79 ARG A N 1
ATOM 649 C CA . ARG A 1 79 ? -4.549 1.635 14.169 1.00 91.44 79 ARG A CA 1
ATOM 650 C C . ARG A 1 79 ? -5.863 1.221 13.499 1.00 91.44 79 ARG A C 1
ATOM 652 O O . ARG A 1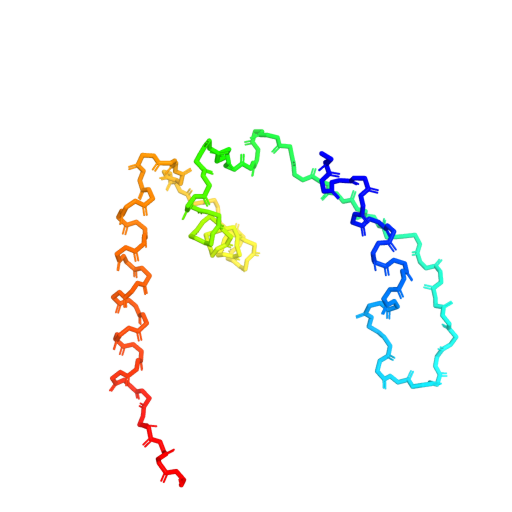 79 ? -6.432 0.207 13.878 1.00 91.44 79 ARG A O 1
ATOM 659 N N . GLY A 1 80 ? -6.287 1.939 12.460 1.00 89.75 80 GLY A N 1
ATOM 660 C CA . GLY A 1 80 ? -7.520 1.628 11.735 1.00 89.75 80 GLY A CA 1
ATOM 661 C C . GLY A 1 80 ? -7.481 0.298 10.971 1.00 89.75 80 GLY A C 1
ATOM 662 O O . GLY A 1 80 ? -8.529 -0.301 10.743 1.00 89.75 80 GLY A O 1
ATOM 663 N N . ILE A 1 81 ? -6.299 -0.181 10.567 1.00 89.25 81 ILE A N 1
ATOM 664 C CA . ILE A 1 81 ? -6.125 -1.535 10.015 1.00 89.25 81 ILE A CA 1
ATOM 665 C C . ILE A 1 81 ? -6.353 -2.577 11.114 1.00 89.25 81 ILE A C 1
ATOM 667 O O . ILE A 1 81 ? -7.140 -3.498 10.917 1.00 89.25 81 ILE A O 1
ATOM 671 N N . VAL A 1 82 ? -5.716 -2.415 12.278 1.00 89.75 82 VAL A N 1
ATOM 672 C CA . VAL A 1 82 ? -5.866 -3.342 13.414 1.00 89.75 82 VAL A CA 1
ATOM 673 C C . VAL A 1 82 ? -7.316 -3.405 13.890 1.00 89.75 82 VAL A C 1
ATOM 675 O O . VAL A 1 82 ? -7.844 -4.496 14.076 1.00 89.75 82 VAL A O 1
ATOM 678 N N . GLU A 1 83 ? -7.979 -2.255 14.029 1.00 90.44 83 GLU A N 1
ATOM 679 C CA . GLU A 1 83 ? -9.392 -2.187 14.419 1.00 90.44 83 GLU A CA 1
ATOM 680 C C . GLU A 1 83 ? -10.284 -2.933 13.418 1.00 90.44 83 GLU A C 1
ATOM 682 O O . GLU A 1 83 ? -11.112 -3.741 13.826 1.00 90.44 83 GLU A O 1
ATOM 687 N N . ARG A 1 84 ? -10.063 -2.754 12.107 1.00 87.00 84 ARG A N 1
ATOM 688 C CA . ARG A 1 84 ? -10.810 -3.481 11.067 1.00 87.00 84 ARG A CA 1
ATOM 689 C C . ARG A 1 84 ? -10.583 -4.988 11.114 1.00 87.00 84 ARG A C 1
ATOM 691 O O . ARG A 1 84 ? -11.550 -5.738 11.016 1.00 87.00 84 ARG A O 1
ATOM 698 N N . ILE A 1 85 ? -9.335 -5.426 11.279 1.00 87.69 85 ILE A N 1
ATOM 699 C CA . ILE A 1 85 ? -8.996 -6.852 11.396 1.00 87.69 85 ILE A CA 1
ATOM 700 C C . ILE A 1 85 ? -9.685 -7.455 12.623 1.00 87.69 85 ILE A C 1
ATOM 702 O O . ILE A 1 85 ? -10.324 -8.497 12.515 1.00 87.69 85 ILE A O 1
ATOM 706 N N . PHE A 1 86 ? -9.611 -6.776 13.768 1.00 86.12 86 PHE A N 1
ATOM 707 C CA . PHE A 1 86 ? -10.210 -7.244 15.015 1.00 86.12 86 PHE A CA 1
ATOM 708 C C . PHE A 1 86 ? -11.744 -7.277 14.965 1.00 86.12 86 PHE A C 1
ATOM 710 O O . PHE A 1 86 ? -12.375 -8.198 15.482 1.00 86.12 86 PHE A O 1
ATOM 717 N N . SER A 1 87 ? -12.372 -6.289 14.325 1.00 86.62 87 SER A N 1
ATOM 718 C CA . SER A 1 87 ? -13.815 -6.310 14.078 1.00 86.62 87 SER A CA 1
ATOM 719 C C . SER A 1 87 ? -14.209 -7.457 13.150 1.00 86.62 87 SER A C 1
ATOM 721 O O . SER A 1 87 ? -15.198 -8.132 13.414 1.00 86.62 87 SER A O 1
ATOM 723 N N . PHE A 1 88 ? -13.426 -7.723 12.101 1.00 81.06 88 PHE A N 1
ATOM 724 C CA . PHE A 1 88 ? -13.684 -8.835 11.188 1.00 81.06 88 PHE A CA 1
ATOM 725 C C . PHE A 1 88 ? -13.530 -10.198 11.876 1.00 81.06 88 PHE A C 1
ATOM 727 O O . PHE A 1 88 ? -14.385 -11.063 11.709 1.00 81.06 88 PHE A O 1
ATOM 734 N N . SER A 1 89 ? -12.513 -10.377 12.726 1.00 73.44 89 SER A N 1
ATOM 735 C CA . SER A 1 89 ? -12.327 -11.623 13.485 1.00 73.44 89 SER A CA 1
ATOM 736 C C . SER A 1 89 ? -13.442 -11.896 14.495 1.00 73.44 89 SER A C 1
ATOM 738 O O . SER A 1 89 ? -13.620 -13.032 14.908 1.00 73.44 89 SER A O 1
ATOM 740 N N . LYS A 1 90 ? -14.195 -10.871 14.911 1.00 74.81 90 LYS A N 1
ATOM 741 C CA . LYS A 1 90 ? -15.400 -11.049 15.736 1.00 74.81 90 LYS A CA 1
ATOM 742 C C . LYS A 1 90 ? -16.635 -11.453 14.929 1.00 74.81 90 LYS A C 1
ATOM 744 O O . LYS A 1 90 ? -17.596 -11.930 15.520 1.00 74.81 90 LYS A O 1
ATOM 749 N N . LEU A 1 91 ? -16.631 -11.216 13.617 1.00 63.50 91 LEU A N 1
ATOM 750 C CA . LEU A 1 91 ? -17.740 -11.534 12.712 1.00 63.50 91 LEU A CA 1
ATOM 751 C C . LEU A 1 91 ? -17.5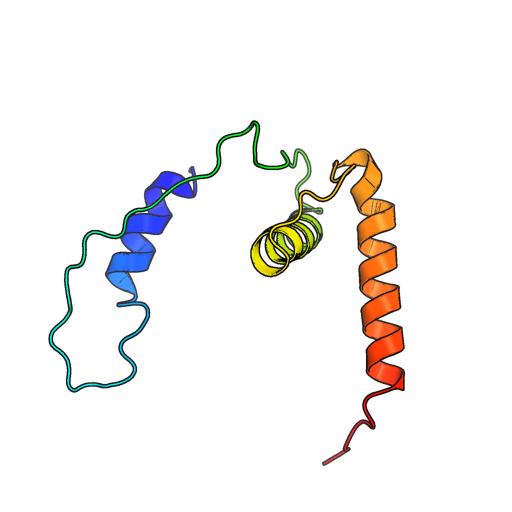67 -12.896 12.035 1.00 63.50 91 LEU A C 1
ATOM 753 O O . LEU A 1 91 ? -18.561 -13.531 11.698 1.00 63.50 91 LEU A O 1
ATOM 757 N N . ALA A 1 92 ? -16.328 -13.344 11.836 1.00 60.50 92 ALA A N 1
ATOM 758 C CA . ALA A 1 92 ? -16.041 -14.686 11.355 1.00 60.50 92 ALA A CA 1
ATOM 759 C C . ALA A 1 92 ? -16.051 -15.654 12.552 1.00 60.50 92 ALA A C 1
ATOM 761 O O . ALA A 1 92 ? -15.164 -15.538 13.402 1.00 60.50 92 ALA A O 1
ATOM 762 N N . PRO A 1 93 ? -17.018 -16.586 12.674 1.00 58.69 93 PRO A N 1
ATOM 763 C CA . PRO A 1 93 ? -16.889 -17.658 13.649 1.00 58.69 93 PRO A CA 1
ATOM 764 C C . PRO A 1 93 ? -15.589 -18.398 13.334 1.00 58.69 93 PRO A C 1
ATOM 766 O O . PRO A 1 93 ? -15.367 -18.837 12.206 1.00 58.69 93 PRO A O 1
ATOM 769 N N . VAL A 1 94 ? -14.692 -18.468 14.315 1.00 61.25 94 VAL A N 1
ATOM 770 C CA . VAL A 1 94 ? -13.506 -19.313 14.214 1.00 61.25 94 VAL A CA 1
ATOM 771 C C . VAL A 1 94 ? -14.028 -20.743 14.234 1.00 61.25 94 VAL A C 1
ATOM 773 O O . VAL A 1 94 ? -14.344 -21.268 15.298 1.00 61.25 94 VAL A O 1
ATOM 776 N N . GLU A 1 95 ? -14.193 -21.349 13.060 1.00 60.09 95 GLU A N 1
ATOM 777 C CA . GLU A 1 95 ? -14.361 -22.794 12.960 1.00 60.09 95 GLU A CA 1
ATOM 778 C C . GLU A 1 95 ? -13.059 -23.420 13.460 1.00 60.09 95 GLU A C 1
ATOM 780 O O . GLU A 1 95 ? -12.043 -23.464 12.768 1.00 60.09 95 GLU A O 1
ATOM 785 N N . THR A 1 96 ? -13.061 -23.811 14.731 1.00 52.03 96 THR A N 1
ATOM 786 C CA . THR A 1 96 ? -12.008 -24.629 15.316 1.00 52.03 96 THR A CA 1
ATOM 787 C C . THR A 1 96 ? -12.187 -26.044 14.781 1.00 52.03 96 THR A C 1
ATOM 789 O O . THR A 1 96 ? -13.063 -26.769 15.253 1.00 52.03 96 THR A O 1
ATOM 792 N N . SER A 1 97 ? -11.405 -26.391 13.760 1.00 46.09 97 SER A N 1
ATOM 793 C CA . SER A 1 97 ? -11.165 -27.773 13.328 1.00 46.09 97 SER A CA 1
ATOM 794 C C . SER A 1 97 ? -10.301 -28.522 14.332 1.00 46.09 97 SER A C 1
ATOM 796 O O . SER A 1 97 ? -9.283 -27.914 14.743 1.00 46.09 97 SER A O 1
#